Protein AF-A0A7Y5RPL5-F1 (afdb_monomer_lite)

Structure (mmCIF, N/CA/C/O backbone):
data_AF-A0A7Y5RPL5-F1
#
_entry.id   AF-A0A7Y5RPL5-F1
#
loop_
_atom_site.group_PDB
_atom_site.id
_atom_site.type_symbol
_atom_site.label_atom_id
_atom_site.label_alt_id
_atom_site.label_comp_id
_atom_site.label_asym_id
_atom_site.label_entity_id
_atom_site.label_seq_id
_atom_site.pdbx_PDB_ins_code
_atom_site.Cartn_x
_atom_site.Cartn_y
_atom_site.Cartn_z
_atom_site.occupancy
_atom_site.B_iso_or_equiv
_atom_site.auth_seq_id
_atom_site.auth_comp_id
_atom_site.auth_asym_id
_atom_site.auth_atom_id
_atom_site.pdbx_PDB_model_num
ATOM 1 N N . MET A 1 1 ? 9.629 -43.727 -65.281 1.00 37.44 1 MET A N 1
ATOM 2 C CA . MET A 1 1 ? 10.587 -42.903 -66.046 1.00 37.44 1 MET A CA 1
ATOM 3 C C . MET A 1 1 ? 11.103 -41.808 -65.121 1.00 37.44 1 MET A C 1
ATOM 5 O O . MET A 1 1 ? 10.265 -41.144 -64.539 1.00 37.44 1 MET A O 1
ATOM 9 N N . SER A 1 2 ? 12.436 -41.696 -64.995 1.00 38.28 2 SER A N 1
ATOM 10 C CA . SER A 1 2 ? 13.261 -40.601 -64.419 1.00 38.28 2 SER A CA 1
ATOM 11 C C . SER A 1 2 ? 12.980 -40.161 -62.964 1.00 38.28 2 SER A C 1
ATOM 13 O O . SER A 1 2 ? 11.899 -39.679 -62.674 1.00 38.28 2 SER A O 1
ATOM 15 N N . SER A 1 3 ? 13.836 -40.405 -61.962 1.00 39.91 3 SER A N 1
ATOM 16 C CA . SER A 1 3 ? 15.241 -39.986 -61.721 1.00 39.91 3 SER A CA 1
ATOM 17 C C . SER A 1 3 ? 15.418 -38.523 -61.285 1.00 39.91 3 SER A C 1
ATOM 19 O O . SER A 1 3 ? 15.160 -37.620 -62.076 1.00 39.91 3 SER A O 1
ATOM 21 N N . ALA A 1 4 ? 15.919 -38.346 -60.053 1.00 38.19 4 ALA A N 1
ATOM 22 C CA . ALA A 1 4 ? 17.071 -37.512 -59.649 1.00 38.19 4 ALA A CA 1
ATOM 23 C C . ALA A 1 4 ? 17.359 -37.829 -58.154 1.00 38.19 4 ALA A C 1
ATOM 25 O O . ALA A 1 4 ? 16.504 -37.586 -57.311 1.00 38.19 4 ALA A O 1
ATOM 26 N N . MET A 1 5 ? 18.335 -38.670 -57.782 1.00 38.06 5 MET A N 1
ATOM 27 C CA . MET A 1 5 ? 19.791 -38.446 -57.634 1.00 38.06 5 MET A CA 1
ATOM 28 C C . MET A 1 5 ? 20.184 -37.366 -56.598 1.00 38.06 5 MET A C 1
ATOM 30 O O . MET A 1 5 ? 19.926 -36.192 -56.820 1.00 38.06 5 MET A O 1
ATOM 34 N N . ILE A 1 6 ? 20.730 -37.786 -55.436 1.00 40.00 6 ILE A N 1
ATOM 35 C CA . ILE A 1 6 ? 22.156 -37.673 -54.987 1.00 40.00 6 ILE A CA 1
ATOM 36 C C . ILE A 1 6 ? 22.309 -36.482 -53.997 1.00 40.00 6 ILE A C 1
ATOM 38 O O . ILE A 1 6 ? 21.867 -35.388 -54.302 1.00 40.00 6 ILE A O 1
ATOM 42 N N . ASN A 1 7 ? 22.829 -36.602 -52.764 1.00 34.75 7 ASN A N 1
ATOM 43 C CA . ASN A 1 7 ? 24.190 -37.025 -52.412 1.00 34.75 7 ASN A CA 1
ATOM 44 C C . ASN A 1 7 ? 24.334 -37.456 -50.930 1.00 34.75 7 ASN A C 1
ATOM 46 O O . ASN A 1 7 ? 23.598 -37.007 -50.056 1.00 34.75 7 ASN A O 1
ATOM 50 N N . HIS A 1 8 ? 25.328 -38.304 -50.676 1.00 34.19 8 HIS A N 1
ATOM 51 C CA . HIS A 1 8 ? 25.560 -39.122 -49.481 1.00 34.19 8 HIS A CA 1
ATOM 52 C C . HIS A 1 8 ? 26.939 -38.786 -48.883 1.00 34.19 8 HIS A C 1
ATOM 54 O O . HIS A 1 8 ? 27.894 -38.845 -49.644 1.00 34.19 8 HIS A O 1
ATOM 60 N N . ILE A 1 9 ? 27.067 -38.526 -47.571 1.00 39.88 9 ILE A N 1
ATOM 61 C CA . ILE A 1 9 ? 28.284 -38.700 -46.721 1.00 39.88 9 ILE A CA 1
ATOM 62 C C . ILE A 1 9 ? 27.738 -38.818 -45.267 1.00 39.88 9 ILE A C 1
ATOM 64 O O . ILE A 1 9 ? 27.068 -37.888 -44.840 1.00 39.88 9 ILE A O 1
ATOM 68 N N . GLY A 1 10 ? 27.763 -39.905 -44.470 1.00 33.38 10 GLY A N 1
ATOM 69 C CA . GLY A 1 10 ? 28.764 -40.955 -44.180 1.00 33.38 10 GLY A CA 1
ATOM 70 C C . GLY A 1 10 ? 29.756 -40.431 -43.117 1.00 33.38 10 GLY A C 1
ATOM 71 O O . GLY A 1 10 ? 30.475 -39.507 -43.437 1.00 33.38 10 GLY A O 1
ATOM 72 N N . MET A 1 11 ? 29.882 -40.865 -41.852 1.00 36.12 11 MET A N 1
ATOM 73 C CA . MET A 1 11 ? 30.046 -42.226 -41.320 1.00 36.12 11 MET A CA 1
ATOM 74 C C . MET A 1 11 ? 30.151 -42.236 -39.759 1.00 36.12 11 MET A C 1
ATOM 76 O O . MET A 1 11 ? 30.797 -41.366 -39.188 1.00 36.12 11 MET A O 1
ATOM 80 N N . THR A 1 12 ? 29.530 -43.257 -39.132 1.00 35.56 12 THR A N 1
ATOM 81 C CA . THR A 1 12 ? 29.951 -44.153 -38.001 1.00 35.56 12 THR A CA 1
ATOM 82 C C . THR A 1 12 ? 30.604 -43.581 -36.719 1.00 35.56 12 THR A C 1
ATOM 84 O O . THR A 1 12 ? 31.652 -42.960 -36.793 1.00 35.56 12 THR A O 1
ATOM 87 N N . ALA A 1 13 ? 30.027 -43.716 -35.512 1.00 36.34 13 ALA A N 1
ATOM 88 C CA . ALA A 1 13 ? 29.799 -44.890 -34.627 1.00 36.34 13 ALA A CA 1
ATOM 89 C C . ALA A 1 13 ? 30.916 -45.118 -33.577 1.00 36.34 13 ALA A C 1
ATOM 91 O O . ALA A 1 13 ? 32.074 -45.319 -33.924 1.00 36.34 13 ALA A O 1
ATOM 92 N N . GLY A 1 14 ? 30.535 -45.163 -32.294 1.00 31.69 14 GLY A N 1
ATOM 93 C CA . GLY A 1 14 ? 31.390 -45.555 -31.168 1.00 31.69 14 GLY A CA 1
ATOM 94 C C . GLY A 1 14 ? 30.565 -45.758 -29.893 1.00 31.69 14 GLY A C 1
ATOM 95 O O . GLY A 1 14 ? 30.132 -44.797 -29.269 1.00 31.69 14 GLY A O 1
ATOM 96 N N . LEU A 1 15 ? 30.302 -47.020 -29.556 1.00 34.06 15 LEU A N 1
ATOM 97 C CA . LEU A 1 15 ? 29.573 -47.497 -28.377 1.00 34.06 15 LEU A CA 1
ATOM 98 C C . LEU A 1 15 ? 30.487 -47.474 -27.134 1.00 34.06 15 LEU A C 1
ATOM 100 O O . LEU A 1 15 ? 31.599 -47.988 -27.216 1.00 34.06 15 LEU A O 1
ATOM 104 N N . ALA A 1 16 ? 30.001 -47.017 -25.975 1.00 34.91 16 ALA A N 1
ATOM 105 C CA . ALA A 1 16 ? 30.465 -47.494 -24.664 1.00 34.91 16 ALA A CA 1
ATOM 106 C C . ALA A 1 16 ? 29.396 -47.235 -23.587 1.00 34.91 16 ALA A C 1
ATOM 108 O O . ALA A 1 16 ? 28.987 -46.103 -23.348 1.00 34.91 16 ALA A O 1
ATOM 109 N N . ALA A 1 17 ? 28.928 -48.320 -22.973 1.00 40.03 17 ALA A N 1
ATOM 110 C CA . ALA A 1 17 ? 27.942 -48.359 -21.902 1.00 40.03 17 ALA A CA 1
ATOM 111 C C . ALA A 1 17 ? 28.548 -47.975 -20.539 1.00 40.03 17 ALA A C 1
ATOM 113 O O . ALA A 1 17 ? 29.702 -48.304 -20.279 1.00 40.03 17 ALA A O 1
ATOM 114 N N . CYS A 1 18 ? 27.751 -47.403 -19.627 1.00 28.56 18 CYS A N 1
ATOM 115 C CA . CYS A 1 18 ? 28.004 -47.543 -18.190 1.00 28.56 18 CYS A CA 1
ATOM 116 C C . CYS A 1 18 ? 26.703 -47.502 -17.357 1.00 28.56 18 CYS 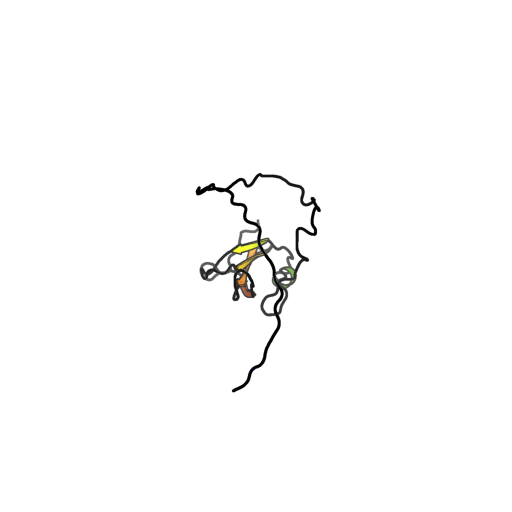A C 1
ATOM 118 O O . CYS A 1 18 ? 26.012 -46.493 -17.287 1.00 28.56 18 CYS A O 1
ATOM 120 N N . LEU A 1 19 ? 26.395 -48.686 -16.825 1.00 35.12 19 LEU A N 1
ATOM 121 C CA . LEU A 1 19 ? 25.657 -49.114 -15.629 1.00 35.12 19 LEU A CA 1
ATOM 122 C C . LEU A 1 19 ? 24.757 -48.151 -14.811 1.00 35.12 19 LEU A C 1
ATOM 124 O O . LEU A 1 19 ? 25.215 -47.171 -14.241 1.00 35.12 19 LEU A O 1
ATOM 128 N N . LEU A 1 20 ? 23.514 -48.629 -14.619 1.00 40.78 20 LEU A N 1
ATOM 129 C CA . LEU A 1 20 ? 22.795 -48.877 -13.346 1.00 40.78 20 LEU A CA 1
ATOM 130 C C . LEU A 1 20 ? 22.851 -47.833 -12.210 1.00 40.78 20 LEU A C 1
ATOM 132 O O . LEU A 1 20 ? 23.892 -47.620 -11.600 1.00 40.78 20 LEU A O 1
ATOM 136 N N . GLY A 1 21 ? 21.668 -47.392 -11.757 1.00 35.16 21 GLY A N 1
ATOM 137 C CA . GLY A 1 21 ? 21.488 -46.901 -10.385 1.00 35.16 21 GLY A CA 1
ATOM 138 C C . GLY A 1 21 ? 20.177 -46.157 -10.127 1.00 35.16 21 GLY A C 1
ATOM 139 O O . GLY A 1 21 ? 20.091 -44.955 -10.331 1.00 35.16 21 GLY A O 1
ATOM 140 N N . CYS A 1 22 ? 19.160 -46.865 -9.640 1.00 38.97 22 CYS A N 1
ATOM 141 C CA . CYS A 1 22 ? 17.995 -46.282 -8.970 1.00 38.97 22 CYS A CA 1
ATOM 142 C C . CYS A 1 22 ? 18.410 -45.752 -7.583 1.00 38.97 22 CYS A C 1
ATOM 144 O O . CYS A 1 22 ? 19.143 -46.465 -6.898 1.00 38.97 22 CYS A O 1
ATOM 146 N N . SER A 1 23 ? 17.933 -44.581 -7.138 1.00 40.03 23 SER A N 1
ATOM 147 C CA . SER A 1 23 ? 17.606 -44.299 -5.721 1.00 40.03 23 SER A CA 1
ATOM 148 C C . SER A 1 23 ? 16.949 -42.929 -5.540 1.00 40.03 23 SER A C 1
ATOM 150 O O . SER A 1 23 ? 17.367 -41.931 -6.120 1.00 40.03 23 SER A O 1
ATOM 152 N N . ALA A 1 24 ? 15.899 -42.919 -4.725 1.00 43.88 24 ALA A N 1
ATOM 153 C CA . ALA A 1 24 ? 15.117 -41.757 -4.339 1.00 43.88 24 ALA A CA 1
ATOM 154 C C . ALA A 1 24 ? 15.754 -40.977 -3.167 1.00 43.88 24 ALA A C 1
ATOM 156 O O . ALA A 1 24 ? 16.478 -41.555 -2.363 1.00 43.88 24 ALA A O 1
ATOM 157 N N . THR A 1 25 ? 15.369 -39.699 -3.067 1.00 42.97 25 THR A N 1
ATOM 158 C CA . THR A 1 25 ? 15.243 -38.857 -1.856 1.00 42.97 25 THR A CA 1
ATOM 159 C C . THR A 1 25 ? 16.475 -38.601 -0.976 1.00 42.97 25 THR A C 1
ATOM 161 O O . THR A 1 25 ? 16.927 -39.493 -0.278 1.00 42.97 25 THR A O 1
ATOM 164 N N . THR A 1 26 ? 16.843 -37.322 -0.829 1.00 38.66 26 THR A N 1
ATOM 165 C CA . THR A 1 26 ? 17.151 -36.674 0.471 1.00 38.66 26 THR A CA 1
ATOM 166 C C . THR A 1 26 ? 17.045 -35.156 0.285 1.00 38.66 26 THR A C 1
ATOM 168 O O . THR A 1 26 ? 17.749 -34.589 -0.540 1.00 38.66 26 THR A O 1
ATOM 171 N N . THR A 1 27 ? 15.970 -34.530 0.767 1.00 38.78 27 THR A N 1
ATOM 172 C CA . THR A 1 27 ? 15.847 -33.829 2.064 1.00 38.78 27 THR A CA 1
ATOM 173 C C . THR A 1 27 ? 16.641 -32.526 2.178 1.00 38.78 27 THR A C 1
ATOM 175 O O . THR A 1 27 ? 17.854 -32.482 1.986 1.00 38.78 27 THR A O 1
ATOM 178 N N . ASN A 1 28 ? 15.891 -31.492 2.568 1.00 48.62 28 ASN A N 1
ATOM 179 C CA . ASN A 1 28 ? 16.298 -30.168 3.024 1.00 48.62 28 ASN A CA 1
ATOM 180 C C . ASN A 1 28 ? 17.702 -30.167 3.654 1.00 48.62 28 ASN A C 1
ATOM 182 O O . ASN A 1 28 ? 17.892 -30.661 4.765 1.00 48.62 28 ASN A O 1
ATOM 186 N N . SER A 1 29 ? 18.684 -29.636 2.930 1.00 44.34 29 SER A N 1
ATOM 187 C CA . SER A 1 29 ? 20.052 -29.496 3.422 1.00 44.34 29 SER A CA 1
ATOM 188 C C . SER A 1 29 ? 20.321 -28.028 3.698 1.00 44.34 29 SER A C 1
ATOM 190 O O . SER A 1 29 ? 20.764 -27.293 2.827 1.00 44.34 29 SER A O 1
ATOM 192 N N . GLY A 1 30 ? 20.023 -27.644 4.939 1.00 34.06 30 GLY A N 1
ATOM 193 C CA . GLY A 1 30 ? 20.679 -26.555 5.645 1.00 34.06 30 GLY A CA 1
ATOM 194 C C . GLY A 1 30 ? 20.498 -25.168 5.045 1.00 34.06 30 GLY A C 1
ATOM 195 O O . GLY A 1 30 ? 21.309 -24.721 4.239 1.00 34.06 30 GLY A O 1
ATOM 196 N N . HIS A 1 31 ? 19.601 -24.388 5.649 1.00 45.00 31 HIS A N 1
ATOM 197 C CA . HIS A 1 31 ? 20.009 -23.035 6.015 1.00 45.00 31 HIS A CA 1
ATOM 198 C C . HIS A 1 31 ? 21.210 -23.179 6.964 1.00 45.00 31 HIS A C 1
ATOM 200 O O . HIS A 1 31 ? 21.071 -23.207 8.185 1.00 45.00 31 HIS A O 1
ATOM 206 N N . THR A 1 32 ? 22.409 -23.358 6.405 1.00 42.16 32 THR A N 1
ATOM 207 C CA . THR A 1 32 ? 23.615 -23.013 7.135 1.00 42.16 32 THR A CA 1
ATOM 208 C C . THR A 1 32 ? 23.488 -21.516 7.345 1.00 42.16 32 THR A C 1
ATOM 210 O O . THR A 1 32 ? 23.394 -20.734 6.399 1.00 42.16 32 THR A O 1
ATOM 213 N N . SER A 1 33 ? 23.373 -21.112 8.606 1.00 50.53 33 SER A N 1
ATOM 214 C CA . SER A 1 33 ? 23.531 -19.728 9.017 1.00 50.53 33 SER A CA 1
ATOM 215 C C . SER A 1 33 ? 24.987 -19.351 8.782 1.00 50.53 33 SER A C 1
ATOM 217 O O . SER A 1 33 ? 25.772 -19.183 9.714 1.00 50.53 33 SER A O 1
ATOM 219 N N . ASN A 1 34 ? 25.380 -19.263 7.517 1.00 44.09 34 ASN A N 1
ATOM 220 C CA . ASN A 1 34 ? 26.472 -18.406 7.177 1.00 44.09 34 ASN A CA 1
ATOM 221 C C . ASN A 1 34 ? 25.867 -17.018 7.356 1.00 44.09 34 ASN A C 1
ATOM 223 O O . ASN A 1 34 ? 25.070 -16.567 6.533 1.00 44.09 34 ASN A O 1
ATOM 227 N N . ALA A 1 35 ? 26.245 -16.331 8.433 1.00 46.12 35 ALA A N 1
ATOM 228 C CA . ALA A 1 35 ? 26.300 -14.874 8.443 1.00 46.12 35 ALA A CA 1
ATOM 229 C C . ALA A 1 35 ? 27.367 -14.439 7.417 1.00 46.12 35 ALA A C 1
ATOM 231 O O . ALA A 1 35 ? 28.357 -13.785 7.737 1.00 46.12 35 ALA A O 1
ATOM 232 N N . GLY A 1 36 ? 27.196 -14.930 6.187 1.00 46.12 36 GLY A N 1
ATOM 233 C CA . GLY A 1 36 ? 28.018 -14.711 5.035 1.00 46.12 36 GLY A CA 1
ATOM 234 C C . GLY A 1 36 ? 27.813 -13.257 4.737 1.00 46.12 36 GLY A C 1
ATOM 235 O O . GLY A 1 36 ? 26.729 -12.834 4.340 1.00 46.12 36 GLY A O 1
ATOM 236 N N . GLN A 1 37 ? 28.855 -12.504 5.047 1.00 48.88 37 GLN A N 1
ATOM 237 C CA . GLN A 1 37 ? 29.062 -11.153 4.590 1.00 48.88 37 GLN A CA 1
ATOM 238 C C . GLN A 1 37 ? 28.395 -10.992 3.220 1.00 48.88 37 GLN A C 1
ATOM 240 O O . GLN A 1 37 ? 28.637 -11.813 2.329 1.00 48.88 37 GLN A O 1
ATOM 245 N N . LEU A 1 38 ? 27.570 -9.952 3.055 1.00 53.47 38 LEU A N 1
ATOM 246 C CA . LEU A 1 38 ? 26.951 -9.525 1.786 1.00 53.47 38 LEU A CA 1
ATOM 247 C C . LEU A 1 38 ? 28.011 -9.057 0.766 1.00 53.47 38 LEU A C 1
ATOM 249 O O . LEU A 1 38 ? 27.851 -8.073 0.056 1.00 53.47 38 LEU A O 1
ATOM 253 N N . THR A 1 39 ? 29.152 -9.729 0.756 1.00 54.12 39 THR A N 1
ATOM 254 C CA . THR A 1 39 ? 30.309 -9.547 -0.087 1.00 54.12 39 THR A CA 1
ATOM 255 C C . THR A 1 39 ? 30.962 -10.922 -0.234 1.00 54.12 39 THR A C 1
ATOM 257 O O . THR A 1 39 ? 31.884 -11.288 0.494 1.00 54.12 39 THR A O 1
ATOM 260 N N . SER A 1 40 ? 30.504 -11.691 -1.210 1.00 44.88 40 SER A N 1
ATOM 261 C CA . SER A 1 40 ? 31.440 -12.499 -1.981 1.00 44.88 40 SER A CA 1
ATOM 262 C C . SER A 1 40 ? 31.075 -12.338 -3.453 1.00 44.88 40 SER A C 1
ATOM 264 O O . SER A 1 40 ? 30.216 -13.057 -3.961 1.00 44.88 40 SER A O 1
ATOM 266 N N . PRO A 1 41 ? 31.658 -11.333 -4.130 1.00 56.47 41 PRO A N 1
ATOM 267 C CA . PRO A 1 41 ? 31.545 -11.180 -5.569 1.00 56.47 41 PRO A CA 1
ATOM 268 C C . PRO A 1 41 ? 32.440 -12.236 -6.218 1.00 56.47 41 PRO A C 1
ATOM 270 O O . PRO A 1 41 ? 33.582 -11.954 -6.567 1.00 56.47 41 PRO A O 1
ATOM 273 N N . GLN A 1 42 ? 31.963 -13.474 -6.312 1.00 52.59 42 GLN A N 1
ATOM 274 C CA . GLN A 1 42 ? 32.631 -14.475 -7.147 1.00 52.59 42 GLN A CA 1
ATOM 275 C C . GLN A 1 42 ? 31.978 -14.571 -8.539 1.00 52.59 42 GLN A C 1
ATOM 277 O O . GLN A 1 42 ? 32.662 -15.030 -9.437 1.00 52.59 42 GLN A O 1
ATOM 282 N N . ASP A 1 43 ? 30.764 -14.027 -8.770 1.00 53.06 43 ASP A N 1
ATOM 283 C CA . ASP A 1 43 ? 30.070 -14.163 -10.075 1.00 53.06 43 ASP A CA 1
ATOM 284 C C . ASP A 1 43 ? 29.237 -12.955 -10.574 1.00 53.06 43 ASP A C 1
ATOM 286 O O . ASP A 1 43 ? 28.600 -13.033 -11.622 1.00 53.06 43 ASP A O 1
ATOM 290 N N . GLY A 1 44 ? 29.229 -11.808 -9.891 1.00 63.69 44 GLY A N 1
ATOM 291 C CA . GLY A 1 44 ? 28.416 -10.653 -10.307 1.00 63.69 44 GLY A CA 1
ATOM 292 C C . GLY A 1 44 ? 27.594 -10.070 -9.166 1.00 63.69 44 GLY A C 1
ATOM 293 O O . GLY A 1 44 ? 27.706 -10.503 -8.019 1.00 63.69 44 GLY A O 1
ATOM 294 N N . ALA A 1 45 ? 26.815 -9.029 -9.456 1.00 70.44 45 ALA A N 1
ATOM 295 C CA . ALA A 1 45 ? 25.948 -8.413 -8.460 1.00 70.44 45 ALA A CA 1
ATOM 296 C C . ALA A 1 45 ? 24.930 -9.446 -7.946 1.00 70.44 45 ALA A C 1
ATOM 298 O O . ALA A 1 45 ? 24.193 -10.034 -8.729 1.00 70.44 45 ALA A O 1
ATOM 299 N N . ILE A 1 46 ? 24.895 -9.661 -6.628 1.00 79.69 46 ILE A N 1
ATOM 300 C CA . ILE A 1 46 ? 23.932 -10.571 -5.976 1.00 79.69 46 ILE A CA 1
ATOM 301 C C . ILE A 1 46 ? 22.505 -10.008 -5.956 1.00 79.69 46 ILE A C 1
ATOM 303 O O . ILE A 1 46 ? 21.557 -10.730 -5.663 1.00 79.69 46 ILE A O 1
ATOM 307 N N . PHE A 1 47 ? 22.365 -8.717 -6.255 1.00 82.81 47 PHE A N 1
ATOM 308 C CA . PHE A 1 47 ? 21.094 -8.027 -6.381 1.00 82.81 47 PHE A CA 1
ATOM 309 C C . PHE A 1 47 ? 20.991 -7.398 -7.761 1.00 82.81 47 PHE A C 1
ATOM 311 O O . PHE A 1 47 ? 21.972 -6.886 -8.307 1.00 82.81 47 PHE A O 1
ATOM 318 N N . GLU A 1 48 ? 19.776 -7.397 -8.287 1.00 84.00 48 GLU A N 1
ATOM 319 C CA . GLU A 1 48 ? 19.424 -6.570 -9.428 1.00 84.00 48 GLU A CA 1
ATOM 320 C C . GLU A 1 48 ? 19.483 -5.083 -9.049 1.00 84.00 48 GLU A C 1
ATOM 322 O O . GLU A 1 48 ? 19.487 -4.708 -7.871 1.00 84.00 48 GLU A O 1
ATOM 327 N N . ASN A 1 49 ? 19.520 -4.213 -10.060 1.00 88.94 49 ASN A N 1
ATOM 328 C CA . ASN A 1 49 ? 19.404 -2.782 -9.812 1.00 88.94 49 ASN A CA 1
ATOM 329 C C . ASN A 1 49 ? 18.065 -2.480 -9.120 1.00 88.94 49 ASN A C 1
ATOM 331 O O . ASN A 1 49 ? 17.038 -3.022 -9.531 1.00 88.94 49 ASN A O 1
ATOM 335 N N . PRO A 1 50 ? 18.044 -1.590 -8.112 1.00 89.69 50 PRO A N 1
ATOM 336 C CA . PRO A 1 50 ? 16.814 -1.257 -7.416 1.00 89.69 50 PRO A CA 1
ATOM 337 C C . PRO A 1 50 ? 15.801 -0.640 -8.383 1.00 89.69 50 PRO A C 1
ATOM 339 O O . PRO A 1 50 ? 16.122 0.265 -9.158 1.00 89.69 50 PRO A O 1
ATOM 342 N N . VAL A 1 51 ? 14.560 -1.110 -8.300 1.00 91.56 51 VAL A N 1
ATOM 343 C CA . VAL A 1 51 ? 13.438 -0.614 -9.098 1.00 91.56 51 VAL A CA 1
ATOM 344 C C . VAL A 1 51 ? 12.493 0.167 -8.194 1.00 91.56 51 VAL A C 1
ATOM 346 O O . VAL A 1 51 ? 12.182 -0.255 -7.081 1.00 91.56 51 VAL A O 1
ATOM 349 N N . ARG A 1 52 ? 12.013 1.320 -8.671 1.00 93.56 52 ARG A N 1
ATOM 350 C CA . ARG A 1 52 ? 10.970 2.069 -7.966 1.00 93.56 52 ARG A CA 1
ATOM 351 C C . ARG A 1 52 ? 9.626 1.375 -8.150 1.00 93.56 52 ARG A C 1
ATOM 353 O O . ARG A 1 52 ? 9.230 1.123 -9.285 1.00 93.56 52 ARG A O 1
ATOM 360 N N . LEU A 1 53 ? 8.923 1.126 -7.050 1.00 94.88 53 LEU A N 1
ATOM 361 C CA . LEU A 1 53 ? 7.571 0.578 -7.084 1.00 94.88 53 LEU A CA 1
ATOM 362 C C . LEU A 1 53 ? 6.536 1.670 -7.367 1.00 94.88 53 LEU A C 1
ATOM 364 O O . LEU A 1 53 ? 6.692 2.827 -6.960 1.00 94.88 53 LEU A O 1
ATOM 368 N N . TRP A 1 54 ? 5.474 1.276 -8.064 1.00 97.38 54 TRP A N 1
ATOM 369 C CA . TRP A 1 54 ? 4.395 2.148 -8.510 1.00 97.38 54 TRP A CA 1
ATOM 370 C C . TRP A 1 54 ? 3.050 1.542 -8.139 1.00 97.38 54 TRP A C 1
ATOM 372 O O . TRP A 1 54 ? 2.889 0.331 -8.249 1.00 97.38 54 TRP A O 1
ATOM 382 N N . ALA A 1 55 ? 2.099 2.395 -7.772 1.00 97.50 55 ALA A N 1
ATOM 383 C CA . ALA A 1 55 ? 0.689 2.059 -7.646 1.00 97.50 55 ALA A CA 1
ATOM 384 C C . ALA A 1 55 ? -0.144 3.151 -8.322 1.00 97.50 55 ALA A C 1
ATOM 386 O O . ALA A 1 55 ? 0.141 4.340 -8.152 1.00 97.50 55 ALA A O 1
ATOM 387 N N . ASP A 1 56 ? -1.130 2.768 -9.134 1.00 96.69 56 ASP A N 1
ATOM 388 C CA . ASP A 1 56 ? -2.009 3.704 -9.860 1.00 96.69 56 ASP A CA 1
ATOM 389 C C . ASP A 1 56 ? -1.255 4.807 -10.635 1.00 96.69 56 ASP A C 1
ATOM 391 O O . ASP A 1 56 ? -1.624 5.985 -10.637 1.00 96.69 56 ASP A O 1
ATOM 395 N N . GLY A 1 57 ? -0.128 4.443 -11.256 1.00 95.19 57 GLY A N 1
ATOM 396 C CA . GLY A 1 57 ? 0.721 5.373 -12.011 1.00 95.19 57 GLY A CA 1
ATOM 397 C C . GLY A 1 57 ? 1.486 6.394 -11.157 1.00 95.19 57 GLY A C 1
ATOM 398 O O . GLY A 1 57 ? 2.118 7.298 -11.704 1.00 95.19 57 GLY A O 1
ATOM 399 N N . LYS A 1 58 ? 1.466 6.261 -9.827 1.00 95.56 58 LYS A N 1
ATOM 400 C CA . LYS A 1 58 ? 2.224 7.090 -8.883 1.00 95.56 58 LYS A CA 1
ATOM 401 C C . LYS A 1 58 ? 3.291 6.259 -8.183 1.00 95.56 58 LYS A C 1
ATOM 403 O O . LYS A 1 58 ? 3.090 5.066 -7.963 1.00 95.56 58 LYS A O 1
ATOM 408 N N . PRO A 1 59 ? 4.431 6.859 -7.818 1.00 95.62 59 PRO A N 1
ATOM 409 C CA . PRO A 1 59 ? 5.411 6.136 -7.034 1.00 95.62 59 PRO A CA 1
ATOM 410 C C . PRO A 1 59 ? 4.845 5.819 -5.651 1.00 95.62 59 PRO A C 1
ATOM 412 O O . PRO A 1 59 ? 4.226 6.677 -5.017 1.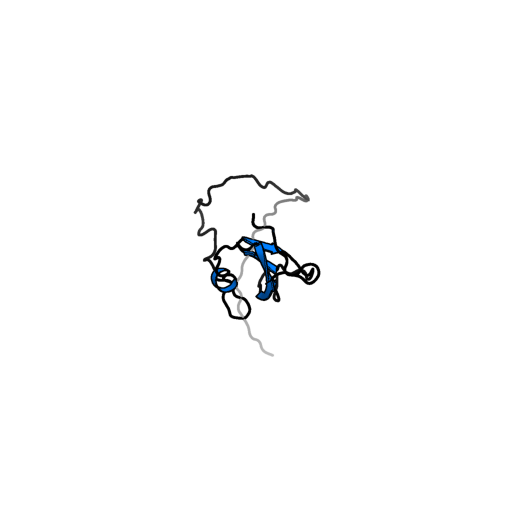00 95.62 59 PRO A O 1
ATOM 415 N N . ILE A 1 60 ? 5.118 4.613 -5.162 1.00 95.19 60 ILE A N 1
ATOM 416 C CA . ILE A 1 60 ? 4.870 4.271 -3.763 1.00 95.19 60 ILE A CA 1
ATOM 417 C C . ILE A 1 60 ? 5.920 5.007 -2.926 1.00 95.19 60 ILE A C 1
ATOM 419 O O . ILE A 1 60 ? 7.119 4.745 -3.033 1.00 95.19 60 ILE A O 1
ATOM 423 N N . ASP A 1 61 ? 5.472 5.997 -2.157 1.00 93.19 61 ASP A N 1
ATOM 424 C CA . ASP A 1 61 ? 6.329 6.899 -1.388 1.00 93.19 61 ASP A CA 1
ATOM 425 C C . ASP A 1 61 ? 5.591 7.360 -0.123 1.00 93.19 61 ASP A C 1
ATOM 427 O O . ASP A 1 61 ? 4.686 8.197 -0.180 1.00 93.19 61 ASP A O 1
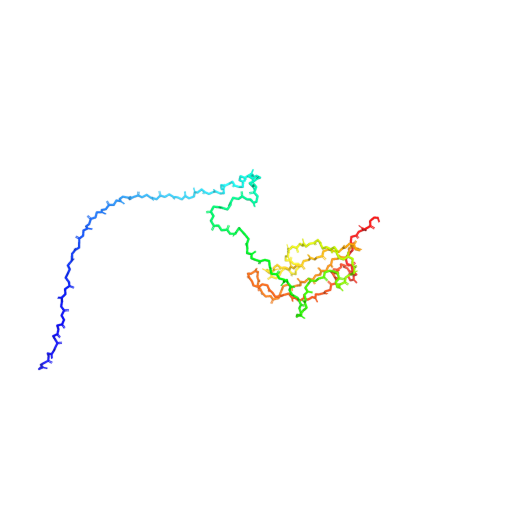ATOM 431 N N . THR A 1 62 ? 5.966 6.816 1.038 1.00 88.00 62 THR A N 1
ATOM 432 C CA . THR A 1 62 ? 5.306 7.152 2.311 1.00 88.00 62 THR A CA 1
ATOM 433 C C . THR A 1 62 ? 5.509 8.611 2.715 1.00 88.00 62 THR A C 1
ATOM 435 O O . THR A 1 62 ? 4.669 9.173 3.418 1.00 88.00 62 THR A O 1
ATOM 438 N N . GLY A 1 63 ? 6.566 9.272 2.232 1.00 88.31 63 GLY A N 1
ATOM 439 C CA . GLY A 1 63 ? 6.771 10.706 2.423 1.00 88.31 63 GLY A CA 1
ATOM 440 C C . GLY A 1 63 ? 5.692 11.540 1.732 1.00 88.31 63 GLY A C 1
ATOM 441 O O . GLY A 1 63 ? 5.232 12.534 2.293 1.00 88.31 63 GLY A O 1
ATOM 442 N N . LEU A 1 64 ? 5.222 11.107 0.560 1.00 86.56 64 LEU A N 1
ATOM 443 C CA . LEU A 1 64 ? 4.106 11.752 -0.138 1.00 86.56 64 LEU A CA 1
ATOM 444 C C . LEU A 1 64 ? 2.746 11.429 0.495 1.00 86.56 64 LEU A C 1
ATOM 446 O O . LEU A 1 64 ? 1.844 12.264 0.448 1.00 86.56 64 LEU A O 1
ATOM 450 N N . LEU A 1 65 ? 2.600 10.244 1.093 1.00 86.19 65 LEU A N 1
ATOM 451 C CA . LEU A 1 65 ? 1.332 9.773 1.661 1.00 86.19 65 LEU A CA 1
ATOM 452 C C . LEU A 1 65 ? 1.059 10.332 3.062 1.00 86.19 65 LEU A C 1
ATOM 454 O O . LEU A 1 65 ? -0.021 10.868 3.311 1.00 86.19 65 LEU A O 1
ATOM 458 N N . SER A 1 66 ? 2.029 10.237 3.976 1.00 85.31 66 SER A N 1
ATOM 459 C CA . SER A 1 66 ? 1.846 10.582 5.395 1.00 85.31 66 SER A CA 1
ATOM 460 C C . SER A 1 66 ? 2.719 11.735 5.885 1.00 85.31 66 SER A C 1
ATOM 462 O O . SER A 1 66 ? 2.578 12.161 7.030 1.00 85.31 66 SER A O 1
ATOM 464 N N . LYS A 1 67 ? 3.613 12.269 5.036 1.00 85.94 67 LYS A N 1
ATOM 465 C CA . LYS A 1 67 ? 4.590 13.329 5.368 1.00 85.94 67 LYS A CA 1
ATOM 466 C C . LYS A 1 67 ? 5.588 12.970 6.473 1.00 85.94 67 LYS A C 1
ATOM 468 O O . LYS A 1 67 ? 6.398 13.814 6.843 1.00 85.94 67 LYS A O 1
ATOM 473 N N . ALA A 1 68 ? 5.552 11.740 6.981 1.00 80.69 68 ALA A N 1
ATOM 474 C CA . ALA A 1 68 ? 6.429 11.288 8.052 1.00 80.69 68 ALA A CA 1
ATOM 475 C C . ALA A 1 68 ? 7.678 10.547 7.539 1.00 80.69 68 ALA A C 1
ATOM 477 O O . ALA A 1 68 ? 8.622 10.385 8.295 1.00 80.69 68 ALA A O 1
ATOM 478 N N . ALA A 1 69 ? 7.705 10.137 6.261 1.00 79.62 69 ALA A N 1
ATOM 479 C CA . ALA A 1 69 ? 8.873 9.575 5.563 1.00 79.62 69 ALA A CA 1
ATOM 480 C C . ALA A 1 69 ? 9.553 8.360 6.239 1.00 79.62 69 ALA A C 1
ATOM 482 O O . ALA A 1 69 ? 10.743 8.120 6.047 1.00 79.62 69 ALA A O 1
ATOM 483 N N . HIS A 1 70 ? 8.789 7.558 6.983 1.00 89.12 70 HIS A N 1
ATOM 484 C CA . HIS A 1 70 ? 9.204 6.236 7.458 1.00 89.12 70 HIS A CA 1
ATOM 485 C C . HIS A 1 70 ? 8.395 5.161 6.734 1.00 89.12 70 HIS A C 1
ATOM 487 O O . HIS A 1 70 ? 7.218 5.369 6.433 1.00 89.12 70 HIS A O 1
ATOM 493 N N . ALA A 1 71 ? 9.030 4.030 6.444 1.00 92.88 71 ALA A N 1
ATOM 494 C CA . ALA A 1 71 ? 8.398 2.890 5.799 1.00 92.88 71 ALA A CA 1
ATOM 495 C C . ALA A 1 71 ? 8.842 1.602 6.497 1.00 92.88 71 ALA A C 1
ATOM 497 O O . ALA A 1 71 ? 10.040 1.343 6.612 1.00 92.88 71 ALA A O 1
ATOM 498 N N . GLY A 1 72 ? 7.873 0.815 6.955 1.00 94.44 72 GLY A N 1
ATOM 499 C CA . GLY A 1 72 ? 8.050 -0.577 7.355 1.00 94.44 72 GLY A CA 1
ATOM 500 C C . GLY A 1 72 ? 7.311 -1.471 6.363 1.00 94.44 72 GLY A C 1
ATOM 501 O O . GLY A 1 72 ? 6.108 -1.655 6.545 1.00 94.44 72 GLY A O 1
ATOM 502 N N . PRO A 1 73 ? 7.966 -1.937 5.284 1.00 95.75 73 PRO A N 1
ATOM 503 C CA . PRO A 1 73 ? 7.326 -2.793 4.296 1.00 95.75 73 PRO A CA 1
ATOM 504 C C . PRO A 1 73 ? 7.159 -4.225 4.822 1.00 95.75 73 PRO A C 1
ATOM 506 O O . PRO A 1 73 ? 8.062 -4.750 5.470 1.00 95.75 73 PRO A O 1
ATOM 509 N N . GLU A 1 74 ? 6.038 -4.850 4.478 1.00 97.00 74 GLU A N 1
ATOM 510 C CA . GLU A 1 74 ? 5.734 -6.271 4.671 1.00 97.00 74 GLU A CA 1
ATOM 511 C C . GLU A 1 74 ? 5.029 -6.790 3.410 1.00 97.00 74 GLU A C 1
ATOM 513 O O . GLU A 1 74 ? 4.320 -6.034 2.741 1.00 97.00 74 GLU A O 1
ATOM 518 N N . ILE A 1 75 ? 5.235 -8.064 3.077 1.00 96.88 75 ILE A N 1
ATOM 519 C CA . ILE A 1 75 ? 4.628 -8.710 1.911 1.00 96.88 75 ILE A CA 1
ATOM 520 C C . ILE A 1 75 ? 3.776 -9.881 2.392 1.00 96.88 75 ILE A C 1
ATOM 522 O O . ILE A 1 75 ? 4.284 -10.762 3.083 1.00 96.88 75 ILE A O 1
ATOM 526 N N . GLY A 1 76 ? 2.512 -9.932 1.983 1.00 96.50 76 GLY A N 1
ATOM 527 C CA . GLY A 1 76 ? 1.601 -11.010 2.359 1.00 96.50 76 GLY A CA 1
ATOM 528 C C . GLY A 1 76 ? 0.328 -10.993 1.529 1.00 96.50 76 GLY A C 1
ATOM 529 O O . GLY A 1 76 ? -0.014 -9.965 0.970 1.00 96.50 76 GLY A O 1
ATOM 530 N N . ASP A 1 77 ? -0.340 -12.135 1.453 1.00 97.00 77 ASP A N 1
ATOM 531 C CA . ASP A 1 77 ? -1.643 -12.287 0.800 1.00 97.00 77 ASP A CA 1
ATOM 532 C C . ASP A 1 77 ? -2.734 -11.847 1.796 1.00 97.00 77 ASP A C 1
ATOM 534 O O . ASP A 1 77 ? -2.956 -12.518 2.812 1.00 97.00 77 ASP A O 1
ATOM 538 N N . VAL A 1 78 ? -3.291 -10.643 1.614 1.00 95.25 78 VAL A N 1
ATOM 539 C CA . VAL A 1 78 ? -4.208 -10.018 2.589 1.00 95.25 78 VAL A CA 1
ATOM 540 C C . VAL A 1 78 ? -5.662 -10.374 2.304 1.00 95.25 78 VAL A C 1
ATOM 542 O O . VAL A 1 78 ? -6.467 -10.400 3.243 1.00 95.25 78 VAL A O 1
ATOM 545 N N . ASP A 1 79 ? -6.010 -10.625 1.045 1.00 94.56 79 ASP A N 1
ATOM 546 C CA . ASP A 1 79 ? -7.371 -10.926 0.608 1.00 94.56 79 ASP A CA 1
ATOM 547 C C . ASP A 1 79 ? -7.614 -12.400 0.223 1.00 94.56 79 ASP A C 1
ATOM 549 O O . ASP A 1 79 ? -8.760 -12.753 -0.072 1.00 94.56 79 ASP A O 1
ATOM 553 N N . ASP A 1 80 ? -6.606 -13.266 0.399 1.00 95.88 80 ASP A N 1
ATOM 554 C CA . ASP A 1 80 ? -6.639 -14.725 0.191 1.00 95.88 80 ASP A CA 1
ATOM 555 C C . ASP A 1 80 ? -6.885 -15.103 -1.280 1.00 95.88 80 ASP A C 1
ATOM 557 O O . ASP A 1 80 ? -7.581 -16.079 -1.586 1.00 95.88 80 ASP A O 1
ATOM 561 N N . ASP A 1 81 ? -6.341 -14.307 -2.206 1.00 95.38 81 ASP A N 1
ATOM 562 C CA . ASP A 1 81 ? -6.484 -14.513 -3.649 1.00 95.38 81 ASP A CA 1
ATOM 563 C C . ASP A 1 81 ? -5.286 -15.240 -4.297 1.00 95.38 81 ASP A C 1
ATOM 565 O O . ASP A 1 81 ? -5.362 -15.700 -5.447 1.00 95.38 81 ASP A O 1
ATOM 569 N N . GLY A 1 82 ? -4.223 -15.469 -3.518 1.00 94.94 82 GLY A N 1
ATOM 570 C CA . GLY A 1 82 ? -3.024 -16.193 -3.919 1.00 94.94 82 GLY A CA 1
ATOM 571 C C . GLY A 1 82 ? -1.938 -15.325 -4.551 1.00 94.94 82 GLY A C 1
ATOM 572 O O . GLY A 1 82 ? -0.916 -15.878 -4.983 1.00 94.94 82 GLY A O 1
ATOM 573 N N . ASP A 1 83 ? -2.118 -14.007 -4.615 1.00 97.12 83 ASP A N 1
ATOM 574 C CA . ASP A 1 83 ? -1.056 -13.060 -4.909 1.00 97.12 83 ASP A CA 1
ATOM 575 C C . ASP A 1 83 ? -0.633 -12.266 -3.659 1.00 97.12 83 ASP A C 1
ATOM 577 O O . ASP A 1 83 ? -1.347 -12.139 -2.668 1.00 97.12 83 ASP A O 1
ATOM 581 N N . ARG A 1 84 ? 0.644 -11.868 -3.610 1.00 98.06 84 ARG A N 1
ATOM 582 C CA . ARG A 1 84 ? 1.170 -11.162 -2.440 1.00 98.06 84 ARG A CA 1
ATOM 583 C C . ARG A 1 84 ? 1.052 -9.657 -2.607 1.00 98.06 84 ARG A C 1
ATOM 585 O O . ARG A 1 84 ? 1.687 -9.062 -3.485 1.00 98.06 84 ARG A O 1
ATOM 592 N N . ASP A 1 85 ? 0.352 -9.052 -1.663 1.00 98.12 85 ASP A N 1
ATOM 593 C CA . ASP A 1 85 ? 0.209 -7.616 -1.502 1.00 98.12 85 ASP A CA 1
ATOM 594 C C . ASP A 1 85 ? 1.420 -6.980 -0.832 1.00 98.12 85 ASP A C 1
ATOM 596 O O . ASP A 1 85 ? 2.221 -7.623 -0.143 1.00 98.12 85 ASP A O 1
ATOM 600 N N . LEU A 1 86 ? 1.510 -5.658 -0.978 1.00 97.88 86 LEU A N 1
ATOM 601 C CA . LEU A 1 86 ? 2.462 -4.831 -0.254 1.00 97.88 86 LEU A CA 1
ATOM 602 C C . LEU A 1 86 ? 1.746 -4.021 0.829 1.00 97.88 86 LEU A C 1
ATOM 604 O O . LEU A 1 86 ? 0.948 -3.123 0.551 1.00 97.88 86 LEU A O 1
ATOM 608 N N . LEU A 1 87 ? 2.125 -4.271 2.080 1.00 97.69 87 LEU A N 1
ATOM 609 C CA . LEU A 1 87 ? 1.757 -3.444 3.220 1.00 97.69 87 LEU A CA 1
ATOM 610 C C . LEU A 1 87 ? 2.925 -2.536 3.583 1.00 97.69 87 LEU A C 1
ATOM 612 O O . LEU A 1 87 ? 4.078 -2.962 3.610 1.00 97.69 87 LEU A O 1
ATOM 616 N N . VAL A 1 88 ? 2.642 -1.275 3.900 1.00 96.94 88 VAL A N 1
ATOM 617 C CA . VAL A 1 88 ? 3.668 -0.334 4.354 1.00 96.94 88 VAL A CA 1
ATOM 618 C C . VAL A 1 88 ? 3.199 0.386 5.607 1.00 96.94 88 VAL A C 1
ATOM 620 O O . VAL A 1 88 ? 2.352 1.276 5.550 1.00 96.94 88 VAL A O 1
ATOM 623 N N . GLY A 1 89 ? 3.777 0.016 6.747 1.00 94.69 89 GLY A N 1
ATOM 624 C CA . GLY A 1 89 ? 3.620 0.756 7.993 1.00 94.69 89 GLY A CA 1
ATOM 625 C C . GLY A 1 89 ? 4.297 2.125 7.918 1.00 94.69 89 GLY A C 1
ATOM 626 O O . GLY A 1 89 ? 5.397 2.249 7.371 1.00 94.69 89 GLY A O 1
ATOM 627 N N . ASP A 1 90 ? 3.661 3.148 8.484 1.00 92.94 90 ASP A N 1
ATOM 628 C CA . ASP A 1 90 ? 4.219 4.492 8.619 1.00 92.94 90 ASP A CA 1
ATOM 629 C C . ASP A 1 90 ? 4.443 4.903 10.083 1.00 92.94 90 ASP A C 1
ATOM 631 O O . ASP A 1 90 ? 3.993 4.254 11.027 1.00 92.94 90 ASP A O 1
ATOM 635 N N . PHE A 1 91 ? 5.194 5.989 10.286 1.00 91.94 91 PHE A N 1
ATOM 636 C CA . PHE A 1 91 ? 5.543 6.466 11.629 1.00 91.94 91 PHE A CA 1
ATOM 637 C C . PHE A 1 91 ? 4.338 6.905 12.482 1.00 91.94 91 PHE A C 1
ATOM 639 O O . PHE A 1 91 ? 4.345 6.628 13.677 1.00 91.94 91 PHE A O 1
ATOM 646 N N . PRO A 1 92 ? 3.284 7.540 11.928 1.00 91.94 92 PRO A N 1
ATOM 647 C CA . PRO A 1 92 ? 2.032 7.774 12.651 1.00 91.94 92 PRO A CA 1
ATOM 648 C C . PRO A 1 92 ? 1.270 6.513 13.094 1.00 91.94 92 PRO A C 1
ATOM 650 O O . PRO A 1 92 ? 0.266 6.654 13.801 1.00 91.94 92 PRO A O 1
ATOM 653 N N . GLY A 1 93 ? 1.723 5.318 12.701 1.00 93.38 93 GLY A N 1
ATOM 654 C CA . GLY A 1 93 ? 1.172 4.025 13.102 1.00 93.38 93 GLY A CA 1
ATOM 655 C C . GLY A 1 93 ? 0.109 3.484 12.152 1.00 93.38 93 GLY A C 1
ATOM 656 O O . GLY A 1 93 ? -0.540 2.495 12.482 1.00 93.38 93 GLY A O 1
ATOM 657 N N . TYR A 1 94 ? -0.116 4.117 10.998 1.00 95.00 94 TYR A N 1
ATOM 658 C CA . TYR A 1 94 ? -1.021 3.589 9.981 1.00 95.00 94 TYR A CA 1
ATOM 659 C C . TYR A 1 94 ? -0.312 2.543 9.124 1.00 95.00 94 TYR A C 1
ATOM 661 O O . TYR A 1 94 ? 0.904 2.577 8.941 1.00 95.00 94 TYR A O 1
ATOM 669 N N . ILE A 1 95 ? -1.100 1.636 8.552 1.00 96.00 95 ILE A N 1
ATOM 670 C CA . ILE A 1 95 ? -0.641 0.686 7.542 1.00 96.00 95 ILE A CA 1
ATOM 671 C C . ILE A 1 95 ? -1.285 1.068 6.213 1.00 96.00 95 ILE A C 1
ATOM 673 O O . ILE A 1 95 ? -2.508 1.149 6.123 1.00 96.00 95 ILE A O 1
ATOM 677 N N . TRP A 1 96 ? -0.473 1.316 5.192 1.00 96.56 96 TRP A N 1
ATOM 678 C CA . TRP A 1 96 ? -0.923 1.528 3.818 1.00 96.56 96 TRP A CA 1
ATOM 679 C C . TRP A 1 96 ? -0.977 0.188 3.089 1.00 96.56 96 TRP A C 1
ATOM 681 O O . TRP A 1 96 ? -0.012 -0.569 3.157 1.00 96.56 96 TRP A O 1
ATOM 691 N N . LEU A 1 97 ? -2.085 -0.090 2.404 1.00 97.56 97 LEU A N 1
ATOM 692 C CA . LEU A 1 97 ? -2.282 -1.294 1.602 1.00 97.56 97 LEU A CA 1
ATOM 693 C C . LEU A 1 97 ? -2.168 -0.957 0.113 1.00 97.56 97 LEU A C 1
ATOM 695 O O . LEU A 1 97 ? -2.900 -0.107 -0.411 1.00 97.56 97 LEU A O 1
ATOM 699 N N . PHE A 1 98 ? -1.259 -1.655 -0.556 1.00 98.19 98 PHE A N 1
ATOM 700 C CA . PHE A 1 98 ? -1.110 -1.679 -2.001 1.00 98.19 98 PHE A CA 1
ATOM 701 C C . PHE A 1 98 ? -1.409 -3.099 -2.464 1.00 98.19 98 PHE A C 1
ATOM 703 O O . PHE A 1 98 ? -0.557 -3.978 -2.352 1.00 98.19 98 PHE A O 1
ATOM 710 N N . GLU A 1 99 ? -2.633 -3.298 -2.941 1.00 98.31 99 GLU A N 1
ATOM 711 C CA . GLU A 1 99 ? -3.094 -4.602 -3.410 1.00 98.31 99 GLU A CA 1
ATOM 712 C C . GLU A 1 99 ? -2.380 -4.953 -4.705 1.00 98.31 99 GLU A C 1
ATOM 714 O O . GLU A 1 99 ? -2.289 -4.106 -5.605 1.00 98.31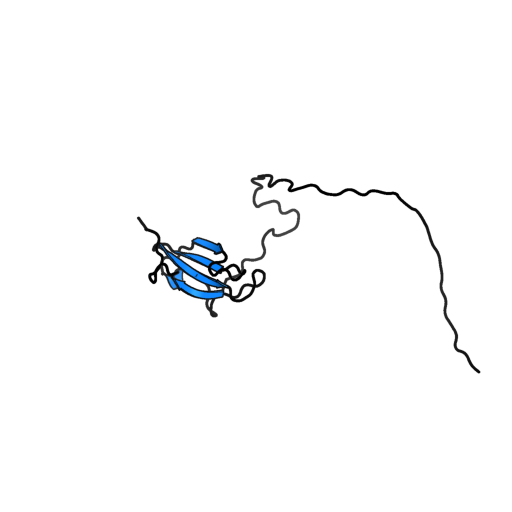 99 GLU A O 1
ATOM 719 N N . ASN A 1 100 ? -1.864 -6.168 -4.802 1.00 98.38 100 ASN A N 1
ATOM 720 C CA . ASN A 1 100 ? -1.394 -6.697 -6.062 1.00 98.38 100 ASN A CA 1
ATOM 721 C C . ASN A 1 100 ? -2.610 -7.172 -6.873 1.00 98.38 100 ASN A C 1
ATOM 723 O O . ASN A 1 100 ? -3.508 -7.827 -6.394 1.00 98.38 100 ASN A O 1
ATOM 727 N N . THR A 1 101 ? -2.699 -6.718 -8.118 1.00 97.44 101 THR A N 1
ATOM 728 C CA . THR A 1 101 ? -3.793 -7.071 -9.047 1.00 97.44 101 THR A CA 1
ATOM 729 C C . THR A 1 101 ? -3.251 -7.800 -10.275 1.00 97.44 101 THR A C 1
ATOM 731 O O . THR A 1 101 ? -3.882 -7.864 -11.334 1.00 97.44 101 THR A O 1
ATOM 734 N N . GLY A 1 102 ? -1.999 -8.243 -10.171 1.00 96.25 102 GLY A N 1
ATOM 735 C CA . GLY A 1 102 ? -1.223 -8.851 -11.232 1.00 96.25 102 GLY A CA 1
ATOM 736 C C . GLY A 1 102 ? -0.999 -10.325 -10.947 1.00 96.25 102 GLY A C 1
ATOM 737 O O . GLY A 1 102 ? -1.898 -11.146 -11.064 1.00 96.25 102 GLY A O 1
ATOM 738 N N . THR A 1 103 ? 0.259 -10.678 -10.704 1.00 95.25 103 THR A N 1
ATOM 739 C CA . THR A 1 103 ? 0.652 -12.023 -10.276 1.00 95.25 103 THR A CA 1
ATOM 740 C C . THR A 1 103 ? 1.821 -11.907 -9.318 1.00 95.25 103 THR A C 1
ATOM 742 O O . THR A 1 103 ? 2.553 -10.916 -9.342 1.00 95.25 103 THR A O 1
ATOM 745 N N . ASP A 1 104 ? 2.087 -12.974 -8.582 1.00 91.12 104 ASP A N 1
ATOM 746 C CA . ASP A 1 104 ? 3.190 -13.044 -7.627 1.00 91.12 104 ASP A CA 1
ATOM 747 C C . ASP A 1 104 ? 4.587 -12.828 -8.257 1.00 91.12 104 ASP A C 1
ATOM 749 O O . ASP A 1 104 ? 5.506 -12.300 -7.633 1.00 91.12 104 ASP A O 1
ATOM 753 N N . HIS A 1 105 ? 4.751 -13.189 -9.536 1.00 90.88 105 HIS A N 1
ATOM 754 C CA . HIS A 1 105 ? 5.995 -12.993 -10.296 1.00 90.88 105 HIS A CA 1
ATOM 755 C C . HIS A 1 105 ? 6.041 -11.683 -11.094 1.00 90.88 105 HIS A C 1
ATOM 757 O O . HIS A 1 105 ? 7.099 -11.295 -11.593 1.00 90.88 105 HIS A O 1
ATOM 763 N N . LYS A 1 106 ? 4.899 -11.016 -11.266 1.00 94.31 106 LYS A N 1
ATOM 764 C CA . LYS A 1 106 ? 4.771 -9.770 -12.023 1.00 94.31 106 LYS A CA 1
ATOM 765 C C . LYS A 1 106 ? 3.694 -8.901 -11.366 1.00 94.31 106 LYS A C 1
ATOM 767 O O . LYS A 1 106 ? 2.575 -8.841 -11.887 1.00 94.31 106 LYS A O 1
ATOM 772 N N . PRO A 1 107 ? 4.018 -8.269 -10.227 1.00 96.38 107 PRO A N 1
ATOM 773 C CA . PRO A 1 107 ? 3.034 -7.538 -9.453 1.00 96.38 107 PRO A CA 1
ATOM 774 C C . PRO A 1 107 ? 2.597 -6.255 -10.162 1.00 96.38 107 PRO A C 1
ATOM 776 O O . PRO A 1 107 ? 3.392 -5.593 -10.839 1.00 96.38 107 PRO A O 1
ATOM 779 N N . VAL A 1 108 ? 1.328 -5.897 -9.986 1.00 97.81 108 VAL A N 1
ATOM 780 C CA . VAL A 1 108 ? 0.745 -4.627 -10.434 1.00 97.81 108 VAL A CA 1
ATOM 781 C C . VAL A 1 108 ? -0.048 -4.053 -9.273 1.00 97.81 108 VAL A C 1
ATOM 783 O O . VAL A 1 108 ? -1.126 -4.547 -8.962 1.00 97.81 108 VAL A O 1
ATOM 786 N N . TYR A 1 109 ? 0.483 -3.014 -8.631 1.00 98.31 109 TYR A N 1
ATOM 787 C CA . TYR A 1 109 ? -0.122 -2.506 -7.407 1.00 98.31 109 TYR A CA 1
ATOM 788 C C . TYR A 1 109 ? -1.230 -1.476 -7.657 1.00 98.31 109 TYR A C 1
ATOM 790 O O . TYR A 1 109 ? -1.074 -0.547 -8.456 1.00 98.31 109 TYR A O 1
ATOM 798 N N . THR A 1 110 ? -2.306 -1.603 -6.886 1.00 98.06 110 THR A N 1
ATOM 799 C CA . THR A 1 110 ? -3.413 -0.648 -6.764 1.00 98.06 110 THR A CA 1
ATOM 800 C C . THR A 1 110 ? -3.447 -0.113 -5.332 1.00 98.06 110 THR A C 1
ATOM 802 O O . THR A 1 110 ? -3.416 -0.877 -4.369 1.00 98.06 110 THR A O 1
ATOM 805 N N . ALA A 1 111 ? -3.501 1.207 -5.142 1.00 97.19 111 ALA A N 1
ATOM 806 C CA . ALA A 1 111 ? -3.522 1.798 -3.808 1.00 97.19 111 ALA A CA 1
ATOM 807 C C . ALA A 1 111 ? -4.926 1.700 -3.194 1.00 97.19 111 ALA A C 1
ATOM 809 O O . ALA A 1 111 ? -5.851 2.412 -3.587 1.00 97.19 111 ALA A O 1
ATOM 810 N N . ARG A 1 112 ? -5.076 0.868 -2.158 1.00 96.56 112 ARG A N 1
ATOM 811 C CA . ARG A 1 112 ? -6.330 0.734 -1.393 1.00 96.56 112 ARG A CA 1
ATOM 812 C C . ARG A 1 112 ? -6.444 1.742 -0.246 1.00 96.56 112 ARG A C 1
ATOM 814 O O . ARG A 1 112 ? -7.512 1.905 0.337 1.00 96.56 112 ARG A O 1
ATOM 821 N N . GLY A 1 113 ? -5.368 2.477 0.034 1.00 95.06 113 GLY A N 1
ATOM 822 C CA . GLY A 1 113 ? -5.315 3.490 1.086 1.00 95.06 113 GLY A CA 1
ATOM 823 C C . GLY A 1 113 ? -4.858 2.892 2.410 1.00 95.06 113 GLY A C 1
ATOM 824 O O . GLY A 1 113 ? -3.972 2.042 2.431 1.00 95.06 113 GLY A O 1
ATOM 825 N N . LYS A 1 114 ? -5.420 3.361 3.526 1.00 96.06 114 LYS A N 1
ATOM 826 C CA . LYS A 1 114 ? -5.105 2.794 4.839 1.00 96.06 114 LYS A CA 1
ATOM 827 C C . LYS A 1 114 ? -5.865 1.491 5.036 1.00 96.06 114 LYS A C 1
ATOM 829 O O . LYS A 1 114 ? -7.077 1.448 4.809 1.00 96.06 114 LYS A O 1
ATOM 834 N N . LEU A 1 115 ? -5.165 0.474 5.521 1.00 95.88 115 LEU A N 1
ATOM 835 C CA . LEU A 1 115 ? -5.754 -0.794 5.922 1.00 95.88 115 LEU A CA 1
ATOM 836 C C . LEU A 1 115 ? -6.904 -0.544 6.908 1.00 95.88 115 LEU A C 1
ATOM 838 O O . LEU A 1 115 ? -6.772 0.276 7.816 1.00 95.88 115 LEU A O 1
ATOM 842 N N . GLN A 1 116 ? -8.027 -1.239 6.725 1.00 95.81 116 GLN A N 1
ATOM 843 C CA . GLN A 1 116 ? -9.201 -1.124 7.590 1.00 95.81 116 GLN A CA 1
ATOM 844 C C . GLN A 1 116 ? -9.341 -2.360 8.482 1.00 95.81 116 GLN A C 1
ATOM 846 O O . GLN A 1 116 ? -9.200 -3.486 8.018 1.00 95.81 116 GLN A O 1
ATOM 851 N N . ALA A 1 117 ? -9.703 -2.155 9.746 1.00 92.50 117 ALA A N 1
ATOM 852 C CA . ALA A 1 117 ? -10.118 -3.198 10.675 1.00 92.50 117 ALA A CA 1
ATOM 853 C C . ALA A 1 117 ? -11.432 -2.774 11.344 1.00 92.50 117 ALA A C 1
ATOM 855 O O . ALA A 1 117 ? -11.532 -1.687 11.916 1.00 92.50 117 ALA A O 1
ATOM 856 N N . GLY A 1 118 ? -12.475 -3.603 11.224 1.00 93.69 118 GLY A N 1
ATOM 857 C CA . GLY A 1 118 ? -13.796 -3.294 11.791 1.00 93.69 118 GLY A CA 1
ATOM 858 C C . GLY A 1 118 ? -14.437 -2.009 11.242 1.00 93.69 118 GLY A C 1
ATOM 859 O O . GLY A 1 118 ? -15.203 -1.366 11.953 1.00 93.69 11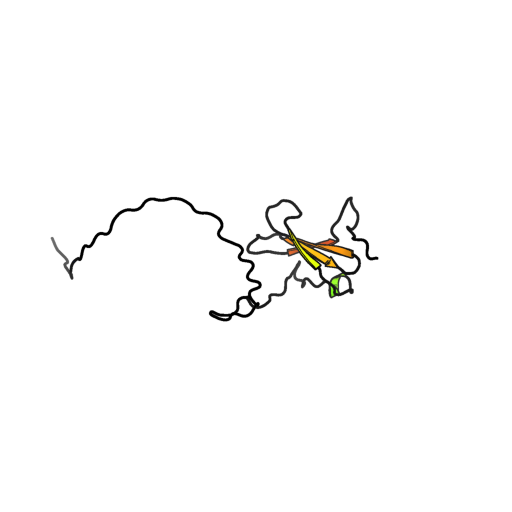8 GLY A O 1
ATOM 860 N N . GLY A 1 119 ? -14.107 -1.615 10.006 1.00 94.06 119 GLY A N 1
ATOM 861 C CA . GLY A 1 119 ? -14.604 -0.380 9.381 1.00 94.06 119 GLY A CA 1
ATOM 862 C C . GLY A 1 119 ? -13.898 0.902 9.837 1.00 94.06 119 GLY A C 1
ATOM 863 O O . GLY A 1 119 ? -14.433 1.991 9.638 1.00 94.06 119 GLY A O 1
ATOM 864 N N . THR A 1 120 ? -12.726 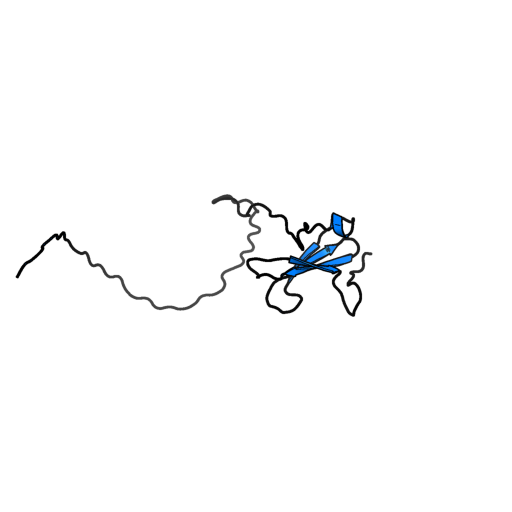0.784 10.464 1.00 96.62 120 THR A N 1
ATOM 865 C CA . THR A 1 120 ? -11.890 1.918 10.883 1.00 96.62 120 THR A CA 1
ATOM 866 C C . THR A 1 120 ? -10.443 1.725 10.447 1.00 96.62 120 THR A C 1
ATOM 868 O O . THR A 1 120 ? -10.006 0.586 10.286 1.00 96.62 120 THR A O 1
ATOM 871 N N . ASP A 1 121 ? -9.690 2.820 10.294 1.00 96.31 121 ASP A N 1
ATOM 872 C CA . ASP A 1 121 ? -8.256 2.771 9.989 1.00 96.31 121 ASP A CA 1
ATOM 873 C C . ASP A 1 121 ? -7.517 1.902 11.020 1.00 96.31 121 ASP A C 1
ATOM 875 O O . ASP A 1 121 ? -7.484 2.221 12.213 1.00 96.31 121 ASP A O 1
ATOM 879 N N . ALA A 1 122 ? -6.880 0.829 10.554 1.00 94.81 122 ALA A N 1
ATOM 880 C CA . ALA A 1 122 ? -5.975 0.037 11.364 1.00 94.81 122 ALA A CA 1
ATOM 881 C C . ALA A 1 122 ? -4.793 0.915 11.785 1.00 94.81 122 ALA A C 1
ATOM 883 O O . ALA A 1 122 ? -4.155 1.583 10.962 1.00 94.81 122 ALA A O 1
ATOM 884 N N . LYS A 1 123 ? -4.524 0.925 13.091 1.00 94.38 123 LYS A N 1
ATOM 885 C CA . LYS A 1 123 ? -3.495 1.774 13.673 1.00 94.38 123 LYS A CA 1
ATOM 886 C C . LYS A 1 123 ? -2.781 1.066 14.812 1.00 94.38 123 LYS A C 1
ATOM 888 O O . LYS A 1 123 ? -3.420 0.595 15.752 1.00 94.38 123 LYS A O 1
ATOM 893 N N . THR A 1 124 ? -1.458 1.030 14.753 1.00 91.38 124 THR A N 1
ATOM 894 C CA . THR A 1 124 ? -0.630 0.605 15.879 1.00 91.38 124 THR A CA 1
ATOM 895 C C . THR A 1 124 ? -0.456 1.769 16.862 1.00 91.38 124 THR A C 1
ATOM 897 O O . THR A 1 124 ? -0.337 2.924 16.441 1.00 91.38 124 THR A O 1
ATOM 900 N N . PRO A 1 125 ? -0.476 1.520 18.184 1.00 88.56 125 PRO A N 1
ATOM 901 C CA . PRO A 1 125 ? -0.133 2.544 19.162 1.00 88.56 125 PRO A CA 1
ATOM 902 C C . PRO A 1 125 ? 1.281 3.074 18.913 1.00 88.56 125 PRO A C 1
ATOM 904 O O . PRO A 1 125 ? 2.230 2.299 18.792 1.00 88.56 125 PRO A O 1
ATOM 907 N N . VAL A 1 126 ? 1.408 4.397 18.854 1.00 81.25 126 VAL A N 1
ATOM 908 C CA . VAL A 1 126 ? 2.687 5.094 18.704 1.00 81.25 126 VAL A CA 1
ATOM 909 C C . VAL A 1 126 ? 2.910 5.883 19.985 1.00 81.25 126 VAL A C 1
ATOM 911 O O . VAL A 1 126 ? 2.429 7.008 20.098 1.00 81.25 126 VAL A O 1
ATOM 914 N N . TYR A 1 127 ? 3.626 5.251 20.918 1.00 79.31 127 TYR A N 1
ATOM 915 C CA . TYR A 1 127 ? 3.875 5.697 22.297 1.00 79.31 127 TYR A CA 1
ATOM 916 C C . TYR A 1 127 ? 2.643 5.757 23.214 1.00 79.31 127 TYR A C 1
ATOM 918 O O . TYR A 1 127 ? 1.551 6.186 22.782 1.00 79.31 127 TYR A O 1
#

Sequence (127 aa):
MSSAMINHIGMTAGLAACLLGCSATTTNSGHTSNAGQLTSPQDGAIFENPVRLWADGKPIDTGLLSKAAHAGPEIGDVDDDGDRDLLVGDFPGYIWLFENTGTDHKPVYTARGKLQAGGTDAKTPVY

Radius of gyration: 28.46 Å; chains: 1; bounding box: 47×62×88 Å

Foldseek 3Di:
DDDDDDDDDDDDDDDDDDDDDDDDDDDDDDPPPPPPPCDDPPDDRPDDDDDFDDAPNHTPFVCVQPVQRDWDWDWADPPPPQAIWIWTAGLQFWIWTFDFPDHNVDTHTHTPGTDDDPNHRHGDDND

Secondary structure (DSSP, 8-state):
-------------------------------------S---SSS-SSPPP---EETTEE--HHHHHSS---EEEEE-SSSSSS-EEEEE-TTSBEEEEEE-SBTTB--EEEEEE-EETTEE-B----

pLDDT: mean 75.26, std 25.22, range [28.56, 98.38]